Protein AF-A0A8J4VG00-F1 (afdb_monomer)

Sequence (95 aa):
MRRFKSSSIPSTVLKGAPDFSSIY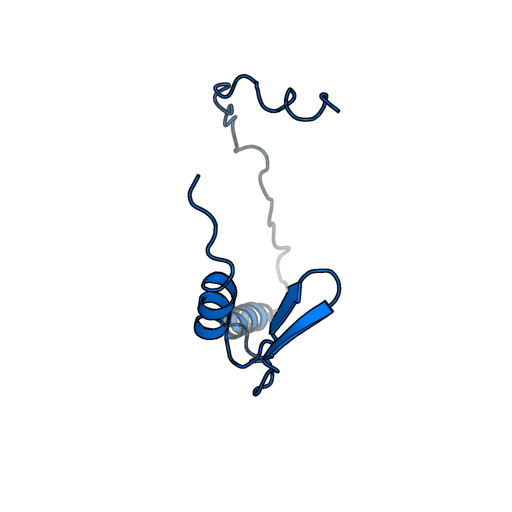VISKGKVSSVQNASCPAPYTSPLLEHIQNINSKHIHPPTSPSKRTMNLRDRTSFKPRSLCDEPVRMMWKRR

pLDDT: mean 70.11, std 16.25, range [40.75, 93.38]

Solvent-accessible surface area (backbone atoms only — not comparable to full-atom values): 6706 Å² total; per-residue (Å²): 131,88,71,77,59,76,75,54,58,60,56,51,49,66,70,73,52,61,59,46,50,68,48,77,42,73,54,98,94,39,77,78,47,77,45,74,46,83,42,78,69,80,88,70,58,92,57,50,66,60,52,51,54,55,56,65,71,66,77,59,85,80,89,61,87,81,80,80,76,78,74,85,78,78,75,73,77,80,70,75,79,92,75,76,77,83,79,72,84,68,73,82,77,80,128

Radius of gyration: 25.49 Å; Cα contacts (8 Å, |Δi|>4): 37; chains: 1; bounding box: 53×37×53 Å

Secondary structure (DSSP, 8-state):
-----TTHHHHHHHHHS-TT--EEEEETTEEEEEE--SSPPP---TTHHHHHHHHHTT-S--SS-------TT--------------SGGGGS--

Foldseek 3Di:
DPPPPLVVVVVVCVVPDDLQDKDFDDDPRDTPDIDDRPDHDDPDDPCNVVVVVVVVVPPDPDPDDPPPPPPPPPPPDPPPPPPDDDDPVPPPPDD

Organism: NCBI:txid60419

Mean predicted aligned error: 18.79 Å

Structure (mmCIF, N/CA/C/O backbone):
data_AF-A0A8J4VG00-F1
#
_entry.id   AF-A0A8J4VG00-F1
#
loop_
_atom_site.group_PDB
_atom_site.id
_atom_site.type_symbol
_atom_site.label_atom_id
_atom_site.label_alt_id
_atom_site.label_comp_id
_atom_site.label_asym_id
_atom_site.label_entity_id
_atom_site.label_seq_id
_atom_site.pdbx_PDB_ins_code
_atom_site.Cartn_x
_atom_site.Cartn_y
_atom_site.Cartn_z
_atom_site.occupancy
_atom_site.B_iso_or_equiv
_atom_site.auth_seq_id
_atom_site.auth_comp_id
_atom_site.auth_asym_id
_atom_site.auth_atom_id
_atom_site.pdbx_PDB_model_num
ATOM 1 N N . MET A 1 1 ? -27.458 -0.330 5.692 1.00 43.12 1 MET A N 1
ATOM 2 C CA . MET A 1 1 ? -26.102 0.182 6.000 1.00 43.12 1 MET A CA 1
ATOM 3 C C . MET A 1 1 ? -25.140 -1.003 6.099 1.00 43.12 1 MET A C 1
ATOM 5 O O . MET A 1 1 ? -25.170 -1.720 7.094 1.00 43.12 1 MET A O 1
ATOM 9 N N . ARG A 1 2 ? -24.358 -1.290 5.045 1.00 58.50 2 ARG A N 1
ATOM 10 C CA . ARG A 1 2 ? -23.337 -2.353 5.088 1.00 58.50 2 ARG A CA 1
ATOM 11 C C . ARG A 1 2 ? -22.240 -1.887 6.040 1.00 58.50 2 ARG A C 1
ATOM 13 O O . ARG A 1 2 ? -21.445 -1.024 5.691 1.00 58.50 2 ARG A O 1
ATOM 20 N N . ARG A 1 3 ? -22.256 -2.400 7.272 1.00 57.69 3 ARG A N 1
ATOM 21 C CA . ARG A 1 3 ? -21.181 -2.170 8.239 1.00 57.69 3 ARG A CA 1
ATOM 22 C C . ARG A 1 3 ? -19.899 -2.680 7.590 1.00 57.69 3 ARG A C 1
ATOM 24 O O . ARG A 1 3 ? -19.828 -3.860 7.249 1.00 57.69 3 ARG A O 1
ATOM 31 N N . PHE A 1 4 ? -18.922 -1.800 7.391 1.00 59.62 4 PHE A N 1
ATOM 32 C CA . PHE A 1 4 ? -17.557 -2.214 7.107 1.00 59.62 4 PHE A CA 1
ATOM 33 C C . PHE A 1 4 ? -17.167 -3.163 8.234 1.00 59.62 4 PHE A C 1
ATOM 35 O O . PHE A 1 4 ? -17.037 -2.744 9.384 1.00 59.62 4 PHE A O 1
ATOM 42 N N . LYS A 1 5 ? -17.110 -4.465 7.940 1.00 59.72 5 LYS A N 1
ATOM 43 C CA . LYS A 1 5 ? -16.615 -5.459 8.886 1.00 59.72 5 LYS A CA 1
ATOM 44 C C . LYS A 1 5 ? -15.161 -5.067 9.132 1.00 59.72 5 LYS A C 1
ATOM 46 O O . LYS A 1 5 ? -14.301 -5.332 8.304 1.00 59.72 5 LYS A O 1
ATOM 51 N N . SER A 1 6 ? -14.902 -4.370 10.231 1.00 57.78 6 SER A N 1
ATOM 52 C CA . SER A 1 6 ? -13.594 -3.811 10.597 1.00 57.78 6 SER A CA 1
ATOM 53 C C . SER A 1 6 ? -12.479 -4.859 10.613 1.00 57.78 6 SER A C 1
ATOM 55 O O . SER A 1 6 ? -11.316 -4.518 10.450 1.00 57.78 6 SER A O 1
ATOM 57 N N . SER A 1 7 ? -12.838 -6.138 10.735 1.00 60.09 7 SER A N 1
ATOM 58 C CA . SER A 1 7 ? -11.924 -7.272 10.632 1.00 60.09 7 SER A CA 1
ATOM 59 C C . SER A 1 7 ? -11.428 -7.562 9.205 1.00 60.09 7 SER A C 1
ATOM 61 O O . SER A 1 7 ? -10.308 -8.039 9.067 1.00 60.09 7 SER A O 1
ATOM 63 N N . SER A 1 8 ? -12.189 -7.276 8.139 1.00 60.31 8 SER A N 1
ATOM 64 C CA . SER A 1 8 ? -11.810 -7.721 6.785 1.00 60.31 8 SER A CA 1
ATOM 65 C C 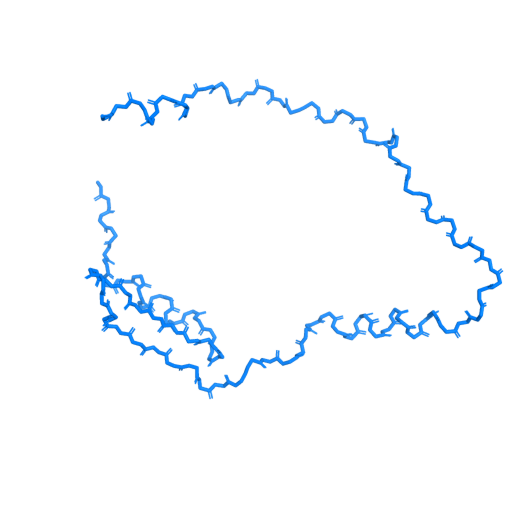. SER A 1 8 ? -10.846 -6.778 6.065 1.00 60.31 8 SER A C 1
ATOM 67 O O . SER A 1 8 ? -10.036 -7.237 5.269 1.00 60.31 8 SER A O 1
ATOM 69 N N . ILE A 1 9 ? -10.916 -5.474 6.346 1.00 67.50 9 ILE A N 1
ATOM 70 C CA . ILE A 1 9 ? -10.088 -4.443 5.698 1.00 67.50 9 ILE A CA 1
ATOM 71 C C . ILE A 1 9 ? -8.585 -4.618 5.993 1.00 67.50 9 ILE A C 1
ATOM 73 O O . ILE A 1 9 ? -7.810 -4.652 5.035 1.00 67.50 9 ILE A O 1
ATOM 77 N N . PRO A 1 10 ? -8.134 -4.783 7.255 1.00 72.25 10 PRO A N 1
ATOM 78 C CA . PRO A 1 10 ? -6.713 -4.998 7.520 1.00 72.25 10 PRO A CA 1
ATOM 79 C C . PRO A 1 10 ? -6.216 -6.289 6.866 1.00 72.25 10 PRO A C 1
ATOM 81 O O . PRO A 1 10 ? -5.150 -6.288 6.267 1.00 72.25 10 PRO A O 1
ATOM 84 N N . SER A 1 11 ? -7.010 -7.364 6.863 1.00 75.50 11 SER A N 1
A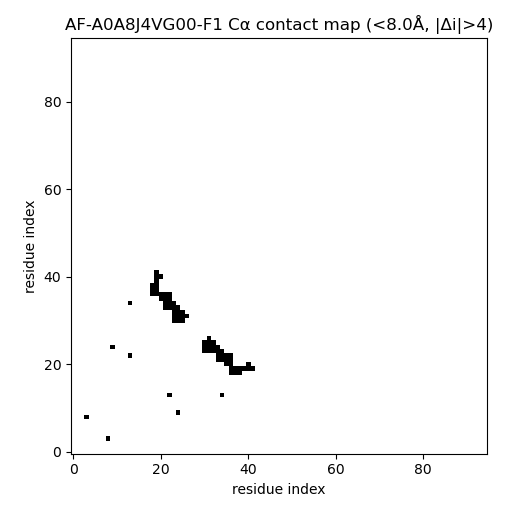TOM 85 C CA . SER A 1 11 ? -6.626 -8.618 6.205 1.00 75.50 11 SER A CA 1
ATOM 86 C C . SER A 1 11 ? -6.492 -8.495 4.686 1.00 75.50 11 SER A C 1
ATOM 88 O O . SER A 1 11 ? -5.622 -9.140 4.110 1.00 75.50 11 SER A O 1
ATOM 90 N N . THR A 1 12 ? -7.325 -7.691 4.018 1.00 78.38 12 THR A N 1
ATOM 91 C CA . THR A 1 12 ? -7.181 -7.454 2.571 1.00 78.38 12 THR A CA 1
ATOM 92 C C . THR A 1 12 ? -5.964 -6.599 2.244 1.00 78.38 12 THR A C 1
ATOM 94 O O . THR A 1 12 ? -5.291 -6.868 1.256 1.00 78.38 12 THR A O 1
ATOM 97 N N . VAL A 1 13 ? -5.654 -5.610 3.089 1.00 80.31 13 VAL A N 1
ATOM 98 C CA . VAL A 1 13 ? -4.476 -4.751 2.911 1.00 80.31 13 VAL A CA 1
ATOM 99 C C . VAL A 1 13 ? -3.197 -5.554 3.142 1.00 80.31 13 VAL A C 1
ATOM 101 O O . VAL A 1 13 ? -2.326 -5.530 2.288 1.00 80.31 13 VAL A O 1
ATOM 104 N N . LEU A 1 14 ? -3.126 -6.346 4.217 1.00 80.44 14 LEU A N 1
ATOM 105 C CA . LEU A 1 14 ? -1.975 -7.210 4.520 1.00 80.44 14 LEU A CA 1
ATOM 106 C C . LEU A 1 14 ? -1.693 -8.243 3.414 1.00 80.44 14 LEU A C 1
ATOM 108 O O . LEU A 1 14 ? -0.542 -8.577 3.174 1.00 80.44 14 LEU A O 1
ATOM 112 N N . LYS A 1 15 ? -2.733 -8.763 2.743 1.00 81.50 15 LYS A N 1
ATOM 113 C CA . LYS A 1 15 ? -2.582 -9.746 1.652 1.00 81.50 15 LYS A CA 1
ATOM 114 C C . LYS A 1 15 ? -2.202 -9.126 0.308 1.00 81.50 15 LYS A C 1
ATOM 116 O O . LYS A 1 15 ? -1.601 -9.805 -0.513 1.00 81.50 15 LYS A O 1
ATOM 121 N N . GLY A 1 16 ? -2.639 -7.896 0.046 1.00 81.62 16 GLY A N 1
ATOM 122 C CA . GLY A 1 16 ? -2.374 -7.201 -1.216 1.00 81.62 16 GLY A CA 1
ATOM 123 C C . GLY A 1 16 ? -1.133 -6.315 -1.176 1.00 81.62 16 GLY A C 1
ATOM 124 O O . GLY A 1 16 ? -0.755 -5.748 -2.199 1.00 81.62 16 GLY A O 1
ATOM 125 N N . ALA A 1 17 ? -0.538 -6.149 0.001 1.00 85.94 17 ALA A N 1
ATOM 126 C CA . ALA A 1 17 ? 0.608 -5.291 0.179 1.00 85.94 17 ALA A CA 1
ATOM 127 C C . ALA A 1 17 ? 1.912 -6.013 -0.162 1.00 85.94 17 ALA A C 1
ATOM 129 O O . ALA A 1 17 ? 2.065 -7.197 0.131 1.00 85.94 17 ALA A O 1
ATOM 130 N N . PRO A 1 18 ? 2.862 -5.294 -0.765 1.00 87.12 18 PRO A N 1
ATOM 131 C CA . PRO A 1 18 ? 4.163 -5.846 -1.078 1.00 87.12 18 PRO A CA 1
ATOM 132 C C . PRO A 1 18 ? 5.066 -5.913 0.162 1.00 87.12 18 PRO A C 1
ATOM 134 O O . PRO A 1 18 ? 5.012 -5.053 1.046 1.00 87.12 18 PRO A O 1
ATOM 137 N N . ASP A 1 19 ? 5.974 -6.888 0.154 1.00 86.31 19 ASP A N 1
ATOM 138 C CA . ASP A 1 19 ? 6.882 -7.235 1.260 1.00 86.31 19 ASP A CA 1
ATOM 139 C C . ASP A 1 19 ? 7.887 -6.133 1.651 1.00 86.31 19 ASP A C 1
ATOM 141 O O . ASP A 1 19 ? 8.514 -6.195 2.711 1.00 86.31 19 ASP A O 1
ATOM 145 N N . PHE A 1 20 ? 8.041 -5.099 0.816 1.00 90.00 20 PHE A N 1
ATOM 146 C CA . PHE A 1 20 ? 8.877 -3.934 1.121 1.00 90.00 20 PHE A CA 1
ATOM 147 C C . PHE A 1 20 ? 8.177 -2.865 1.970 1.00 90.00 20 PHE A C 1
ATOM 149 O O . PHE A 1 20 ? 8.804 -1.886 2.374 1.00 90.00 20 PHE A O 1
ATOM 156 N N . SER A 1 21 ? 6.869 -2.994 2.196 1.00 87.50 21 SER A N 1
ATOM 157 C CA . SER A 1 21 ? 6.074 -1.980 2.887 1.00 87.50 21 SER A CA 1
ATOM 158 C C . SER A 1 21 ? 5.765 -2.389 4.326 1.00 87.50 21 SER A C 1
ATOM 160 O O . SER A 1 21 ? 5.402 -3.530 4.597 1.00 87.50 21 SER A O 1
ATOM 162 N N . SER A 1 22 ? 5.899 -1.440 5.258 1.00 92.50 22 SER A N 1
ATOM 163 C CA . SER A 1 22 ? 5.457 -1.624 6.643 1.00 92.50 22 SER A CA 1
ATOM 164 C C . SER A 1 22 ? 4.015 -1.148 6.798 1.00 92.50 22 SER A C 1
ATOM 166 O O . SER A 1 22 ? 3.685 -0.020 6.426 1.00 92.50 22 SER A O 1
ATOM 168 N N . ILE A 1 23 ? 3.156 -1.982 7.381 1.00 91.31 23 ILE A N 1
ATOM 169 C CA . ILE A 1 23 ? 1.729 -1.700 7.562 1.00 91.31 23 ILE A CA 1
ATOM 170 C C . ILE A 1 23 ? 1.397 -1.632 9.045 1.00 91.31 23 ILE A C 1
ATOM 172 O O . ILE A 1 23 ? 1.684 -2.549 9.815 1.00 91.31 23 ILE A O 1
ATOM 176 N N . TYR A 1 24 ? 0.704 -0.560 9.424 1.00 93.38 24 TYR A N 1
ATOM 177 C CA . TYR A 1 24 ? 0.222 -0.335 10.780 1.00 93.38 24 TYR A CA 1
ATOM 178 C C . TYR A 1 24 ? -1.301 -0.294 10.783 1.00 93.38 24 TYR A C 1
ATOM 180 O O . TYR A 1 24 ? -1.920 0.518 10.094 1.00 93.38 24 TYR A O 1
ATOM 188 N N . VAL A 1 25 ? -1.919 -1.148 11.592 1.00 90.50 25 VAL A N 1
ATOM 189 C CA . VAL A 1 25 ? -3.353 -1.073 11.872 1.00 90.50 25 VAL A CA 1
ATOM 190 C C . VAL A 1 25 ? -3.525 -0.249 13.140 1.00 90.50 25 VAL A C 1
ATOM 192 O O . VAL A 1 25 ? -3.046 -0.644 14.201 1.00 90.50 25 VAL A O 1
ATOM 195 N N . ILE A 1 26 ? -4.184 0.906 13.032 1.00 91.12 26 ILE A N 1
ATOM 196 C CA . ILE A 1 26 ? -4.344 1.864 14.133 1.00 91.12 26 ILE A CA 1
ATOM 197 C C . ILE A 1 26 ? -5.827 2.016 14.457 1.00 91.12 26 ILE A C 1
ATOM 199 O O . ILE A 1 26 ? -6.652 2.256 13.576 1.00 91.12 26 ILE A O 1
ATOM 203 N N . SER A 1 27 ? -6.175 1.894 15.737 1.00 88.25 27 SER A N 1
ATOM 204 C CA . SER A 1 27 ? -7.540 2.091 16.222 1.00 88.25 27 SER A CA 1
ATOM 205 C C . SER A 1 27 ? -7.542 2.761 17.592 1.00 88.25 27 SER A C 1
ATOM 207 O O . SER A 1 27 ? -6.704 2.470 18.442 1.00 88.25 27 SER A O 1
ATOM 209 N N . LYS A 1 28 ? -8.484 3.691 17.810 1.00 89.88 28 LYS A N 1
ATOM 210 C CA . LYS A 1 28 ? -8.656 4.406 19.092 1.00 89.88 28 LYS A CA 1
ATOM 211 C C . LYS A 1 28 ? -7.346 5.001 19.651 1.00 89.88 28 LYS A C 1
ATOM 213 O O . LYS A 1 28 ? -7.101 4.948 20.851 1.00 89.88 28 LYS A O 1
ATOM 218 N N . GLY A 1 29 ? -6.489 5.530 18.776 1.00 92.19 29 GLY A N 1
ATOM 219 C CA . GLY A 1 29 ? -5.217 6.152 19.162 1.00 92.19 29 GLY A CA 1
ATOM 220 C C . GLY A 1 29 ? -4.083 5.180 19.508 1.00 92.19 29 GLY A C 1
ATOM 221 O O . GLY A 1 29 ? -3.041 5.630 19.973 1.00 92.19 29 GLY A O 1
ATOM 222 N N . LYS A 1 30 ? -4.249 3.868 19.288 1.00 93.00 30 LYS A N 1
ATOM 223 C CA . LYS A 1 30 ? -3.200 2.860 19.502 1.00 93.00 30 LYS A CA 1
ATOM 224 C C . LYS A 1 30 ? -3.012 1.959 18.285 1.00 93.00 30 LYS A C 1
ATOM 226 O O . LYS A 1 30 ? -3.948 1.705 17.526 1.00 93.00 30 LYS A O 1
ATOM 231 N N . VAL A 1 31 ? -1.793 1.452 18.124 1.00 92.12 31 VAL A N 1
ATOM 232 C CA . VAL A 1 31 ? -1.469 0.432 17.124 1.00 92.12 31 VAL A CA 1
ATOM 233 C C . VAL A 1 31 ? -2.012 -0.909 17.612 1.00 92.12 31 VAL A C 1
ATOM 235 O O . VAL A 1 31 ? -1.655 -1.364 18.695 1.00 92.12 31 VAL A O 1
ATOM 238 N N . SER A 1 32 ? -2.899 -1.525 16.835 1.00 89.50 32 SER A N 1
ATOM 239 C CA . SER A 1 32 ? -3.486 -2.831 17.148 1.00 89.50 32 SER A CA 1
ATOM 240 C C . SER A 1 32 ? -2.757 -3.994 16.474 1.00 89.50 32 SER A C 1
ATOM 242 O O . SER A 1 32 ? -2.825 -5.107 16.975 1.00 89.50 32 SER A O 1
ATOM 244 N N . SER A 1 33 ? -2.089 -3.762 15.338 1.00 88.00 33 SER A N 1
ATOM 245 C CA . SER A 1 33 ? -1.277 -4.769 14.640 1.00 88.00 33 SER A CA 1
ATOM 246 C C . SER A 1 33 ? -0.219 -4.098 13.772 1.00 88.00 33 SER A C 1
ATOM 248 O O . SER A 1 33 ? -0.463 -3.018 13.229 1.00 88.00 33 SER A O 1
ATOM 250 N N . VAL A 1 34 ? 0.922 -4.766 13.603 1.00 90.06 34 VAL A N 1
ATOM 251 C CA . VAL A 1 34 ? 2.043 -4.310 12.772 1.00 90.06 34 VAL A CA 1
ATOM 252 C C . VAL A 1 34 ? 2.497 -5.443 11.858 1.00 90.06 34 VAL A C 1
ATOM 254 O O . VAL A 1 34 ? 2.639 -6.575 12.311 1.00 90.06 34 VAL A O 1
ATOM 257 N N . GLN A 1 35 ? 2.741 -5.127 10.591 1.00 90.62 35 GLN A N 1
ATOM 258 C CA . GLN A 1 35 ? 3.498 -5.955 9.656 1.00 90.62 35 GLN A CA 1
ATOM 259 C C . GLN A 1 35 ? 4.719 -5.142 9.233 1.00 90.62 35 GLN A C 1
ATOM 261 O O . GLN A 1 35 ? 4.573 -4.107 8.589 1.00 90.62 35 GLN A O 1
ATOM 266 N N . ASN A 1 36 ? 5.907 -5.574 9.647 1.00 91.44 36 ASN A N 1
ATOM 267 C CA . ASN A 1 36 ? 7.148 -4.910 9.263 1.00 91.44 36 ASN A CA 1
ATOM 268 C C . ASN A 1 36 ? 7.575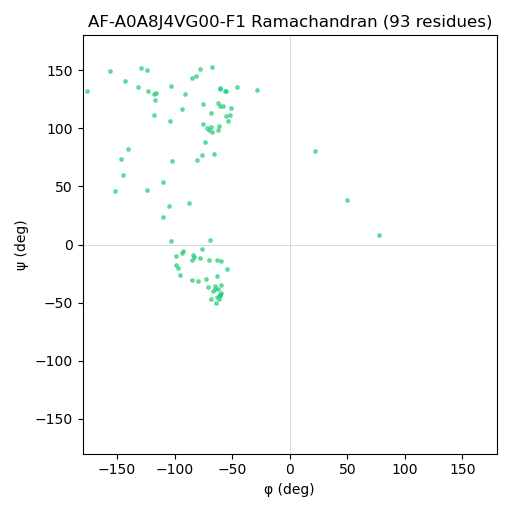 -5.372 7.870 1.00 91.44 36 ASN A C 1
ATOM 270 O O . ASN A 1 36 ? 7.412 -6.547 7.540 1.00 91.44 36 ASN A O 1
ATOM 274 N N . ALA A 1 37 ? 8.164 -4.460 7.100 1.00 90.62 37 ALA A N 1
ATOM 275 C CA . ALA A 1 37 ? 8.816 -4.803 5.847 1.00 90.62 37 ALA A CA 1
ATOM 276 C C . ALA A 1 37 ? 9.902 -5.866 6.082 1.00 90.62 37 ALA A C 1
ATOM 278 O O . ALA A 1 37 ? 10.723 -5.740 6.995 1.00 90.62 37 ALA A O 1
ATOM 279 N N . SER A 1 38 ? 9.898 -6.905 5.252 1.00 88.75 38 SER A N 1
ATOM 280 C CA . SER A 1 38 ? 10.916 -7.961 5.259 1.00 88.75 38 SER A CA 1
ATOM 281 C C . SER A 1 38 ? 11.999 -7.716 4.209 1.00 88.75 38 SER A C 1
ATOM 283 O O . SER A 1 38 ? 13.099 -8.253 4.329 1.00 88.75 38 SER A O 1
ATOM 285 N N . CYS A 1 39 ? 11.700 -6.891 3.201 1.00 86.75 39 CYS A N 1
ATOM 286 C CA . CYS A 1 39 ? 12.591 -6.601 2.084 1.00 86.75 39 CYS A CA 1
ATOM 287 C C . CYS A 1 39 ? 12.851 -5.091 1.947 1.00 86.75 39 CYS A C 1
ATOM 289 O O . CYS A 1 39 ? 11.975 -4.281 2.255 1.00 86.75 39 CYS A O 1
ATOM 291 N N . PRO A 1 40 ? 14.027 -4.677 1.444 1.00 84.75 40 PRO A N 1
ATOM 292 C CA . PRO A 1 40 ? 14.236 -3.300 1.014 1.00 84.75 40 PRO A CA 1
ATOM 293 C C . PRO A 1 40 ? 13.379 -2.986 -0.220 1.00 84.75 40 PRO A C 1
ATOM 295 O O . PRO A 1 40 ? 13.058 -3.870 -1.018 1.00 84.75 40 PRO A O 1
ATOM 298 N N . ALA A 1 41 ? 13.021 -1.713 -0.393 1.00 83.12 41 ALA A N 1
ATOM 299 C CA . ALA A 1 41 ? 12.281 -1.281 -1.570 1.00 83.12 41 ALA A CA 1
ATOM 300 C C . ALA A 1 41 ? 13.096 -1.563 -2.847 1.00 83.12 41 ALA A C 1
ATOM 302 O O . ALA A 1 41 ? 14.293 -1.265 -2.883 1.00 83.12 41 ALA A O 1
ATOM 303 N N . PRO A 1 42 ? 12.475 -2.117 -3.902 1.00 82.69 42 PRO A N 1
ATOM 304 C CA . PRO A 1 42 ? 13.164 -2.333 -5.164 1.00 82.69 42 PRO A CA 1
ATOM 305 C C . PRO A 1 42 ? 13.615 -0.985 -5.748 1.00 82.69 42 PRO A C 1
ATOM 307 O O . PRO A 1 42 ? 12.805 -0.090 -5.985 1.00 82.69 42 PRO A O 1
ATOM 310 N N . TYR A 1 43 ? 14.923 -0.836 -5.972 1.00 70.50 43 TYR A N 1
ATOM 311 C CA . TYR A 1 43 ? 15.556 0.416 -6.415 1.00 70.50 43 TYR A CA 1
ATOM 312 C C . TYR A 1 43 ? 15.352 0.732 -7.903 1.00 70.50 43 TYR A C 1
ATOM 314 O O . TYR A 1 43 ? 15.779 1.782 -8.385 1.00 70.50 43 TYR A O 1
ATOM 322 N N . THR A 1 44 ? 14.717 -0.162 -8.656 1.00 75.88 44 THR A N 1
ATOM 323 C CA . THR A 1 44 ? 14.582 -0.033 -10.103 1.00 75.88 44 THR A CA 1
ATOM 324 C C . THR A 1 44 ? 13.170 0.411 -10.457 1.00 75.88 44 THR A C 1
ATOM 326 O O . THR A 1 44 ? 12.203 -0.346 -10.399 1.00 75.88 44 THR A O 1
ATOM 329 N N . SER A 1 45 ? 13.042 1.681 -10.850 1.00 78.75 45 SER A N 1
ATOM 330 C CA . SER A 1 45 ? 11.846 2.113 -11.569 1.00 78.75 45 SER A CA 1
ATOM 331 C C . SER A 1 45 ? 11.760 1.309 -12.870 1.00 78.75 45 SER A C 1
ATOM 333 O O . SER A 1 45 ? 12.760 1.240 -13.587 1.00 78.75 45 SER A O 1
ATOM 335 N N . PRO A 1 46 ? 10.594 0.757 -13.243 1.00 79.81 46 PRO A N 1
ATOM 336 C CA . PRO A 1 46 ? 10.430 0.087 -14.534 1.00 79.81 46 PRO A CA 1
ATOM 337 C C . PRO A 1 46 ? 10.697 1.023 -15.730 1.00 79.81 46 PRO A C 1
ATOM 339 O O . PRO A 1 46 ? 10.882 0.559 -16.848 1.00 79.81 46 PRO A O 1
ATOM 342 N N . LEU A 1 47 ? 10.751 2.344 -15.509 1.00 83.44 47 LEU A N 1
ATOM 343 C CA . LEU A 1 47 ? 11.058 3.360 -16.524 1.00 83.44 47 LEU A CA 1
ATOM 344 C C . LEU A 1 47 ? 12.558 3.711 -16.581 1.00 83.44 47 LEU A C 1
ATOM 346 O O . LEU A 1 47 ? 12.990 4.472 -17.444 1.00 83.44 47 LEU A O 1
ATOM 350 N N . LEU A 1 48 ? 13.370 3.180 -15.666 1.00 84.75 48 LEU A N 1
ATOM 351 C CA . LEU A 1 48 ? 14.779 3.548 -15.532 1.00 84.75 48 LEU A CA 1
ATOM 352 C C . LEU A 1 48 ? 15.569 3.259 -16.818 1.00 84.75 48 LEU A C 1
ATOM 354 O O . LEU A 1 48 ? 16.323 4.119 -17.271 1.00 84.75 48 LEU A O 1
ATOM 358 N N . GLU A 1 49 ? 15.319 2.116 -17.459 1.00 84.19 49 GLU A N 1
ATOM 359 C CA . GLU A 1 49 ? 15.930 1.748 -18.743 1.00 84.19 49 GLU A CA 1
ATOM 360 C C . GLU A 1 49 ? 15.587 2.757 -19.855 1.00 84.19 49 GLU A C 1
ATOM 362 O O . GLU A 1 49 ? 16.455 3.213 -20.603 1.00 84.19 49 GLU A O 1
ATOM 367 N N . HIS A 1 50 ? 14.322 3.185 -19.927 1.00 85.06 50 HIS A N 1
ATOM 368 C CA . HIS A 1 50 ? 13.871 4.152 -20.926 1.00 85.06 50 HIS A CA 1
ATOM 369 C C . HIS A 1 50 ? 14.503 5.539 -20.718 1.00 85.06 50 HIS A C 1
ATOM 371 O O . HIS A 1 50 ? 14.917 6.177 -21.689 1.00 85.06 50 HIS A O 1
ATOM 377 N N . ILE A 1 51 ? 14.645 5.992 -19.466 1.00 86.44 51 ILE A N 1
ATOM 378 C CA . ILE A 1 51 ? 15.318 7.262 -19.133 1.00 86.44 51 ILE A CA 1
ATOM 379 C C . ILE A 1 51 ? 16.793 7.220 -19.536 1.00 86.44 51 ILE A C 1
ATOM 381 O O . ILE A 1 51 ? 17.295 8.177 -20.130 1.00 86.44 51 ILE A O 1
ATOM 385 N N . GLN A 1 52 ? 17.491 6.123 -19.236 1.00 86.75 52 GLN A N 1
ATOM 386 C CA . GLN A 1 52 ? 18.898 5.961 -19.606 1.00 86.75 52 GLN A CA 1
ATOM 387 C C . GLN A 1 52 ? 19.083 6.012 -21.125 1.00 86.75 52 GLN A C 1
ATOM 389 O O . GLN A 1 52 ? 19.945 6.747 -21.605 1.00 86.75 52 GLN A O 1
ATOM 394 N N . ASN A 1 53 ? 18.213 5.334 -21.878 1.00 86.75 53 ASN A N 1
ATOM 395 C CA . ASN A 1 53 ? 18.220 5.365 -23.339 1.00 86.75 53 ASN A CA 1
ATOM 396 C C . ASN A 1 53 ? 18.000 6.788 -23.900 1.00 86.75 53 ASN A C 1
ATOM 398 O O . ASN A 1 53 ? 18.707 7.218 -24.814 1.00 86.75 53 ASN A O 1
ATOM 402 N N . ILE A 1 54 ? 17.059 7.559 -23.338 1.00 85.62 54 ILE A N 1
ATOM 403 C CA . ILE A 1 54 ? 16.848 8.965 -23.734 1.00 85.62 54 ILE A CA 1
ATOM 404 C C . ILE A 1 54 ? 18.101 9.804 -23.464 1.00 85.62 54 ILE A C 1
ATOM 406 O O . ILE A 1 54 ? 18.532 10.554 -24.339 1.00 85.62 54 ILE A O 1
ATOM 410 N N . ASN A 1 55 ? 18.702 9.666 -22.281 1.00 82.88 55 ASN A N 1
ATOM 411 C CA . ASN A 1 55 ? 19.888 10.436 -21.912 1.00 82.88 55 ASN A CA 1
ATOM 412 C C . ASN A 1 55 ? 21.097 10.088 -22.788 1.00 82.88 55 ASN A C 1
ATOM 414 O O . ASN A 1 55 ? 21.810 10.993 -23.217 1.00 82.88 55 ASN A O 1
ATOM 418 N N . SER A 1 56 ? 21.287 8.812 -23.146 1.00 77.56 56 SER A N 1
ATOM 419 C CA . SER A 1 56 ? 22.363 8.402 -24.060 1.00 77.56 56 SER A CA 1
ATOM 420 C C . SER A 1 56 ? 22.228 8.986 -25.471 1.00 77.56 56 SER A C 1
ATOM 422 O O . SER A 1 56 ? 23.232 9.217 -26.135 1.00 77.56 56 SER A O 1
ATOM 424 N N . LYS A 1 57 ? 21.004 9.297 -25.923 1.00 67.12 57 LYS A N 1
ATOM 425 C CA . LYS A 1 57 ? 20.744 9.911 -27.239 1.00 67.12 57 LYS A CA 1
ATOM 426 C C . LYS A 1 57 ? 21.027 11.418 -27.280 1.00 67.12 57 LYS A C 1
ATOM 428 O O . LYS A 1 57 ? 21.067 11.996 -28.362 1.00 67.12 57 LYS A O 1
ATOM 433 N N . HIS A 1 58 ? 21.231 12.061 -26.129 1.00 59.66 58 HIS A N 1
ATOM 434 C CA . HIS A 1 58 ? 21.553 13.487 -26.004 1.00 59.66 58 HIS A CA 1
ATOM 435 C C . HIS A 1 58 ? 23.042 13.710 -25.664 1.00 59.66 58 HIS A C 1
ATOM 437 O O . HIS A 1 58 ? 23.400 14.641 -24.949 1.00 59.66 58 HIS A O 1
ATOM 443 N N . ILE A 1 59 ? 23.934 12.849 -26.160 1.00 56.47 59 ILE A N 1
ATOM 444 C CA . ILE A 1 59 ? 25.387 13.080 -26.137 1.00 56.47 59 ILE A CA 1
ATOM 445 C C . ILE A 1 59 ? 25.862 13.330 -27.574 1.00 56.47 59 ILE A C 1
ATOM 447 O O . ILE A 1 59 ? 26.741 12.666 -28.104 1.00 56.47 59 ILE A O 1
ATOM 451 N N . HIS A 1 60 ? 25.233 14.289 -28.245 1.00 57.28 60 HIS A N 1
ATOM 452 C CA . HIS A 1 60 ? 25.799 14.932 -29.426 1.00 57.28 60 HIS A CA 1
ATOM 453 C C . HIS A 1 60 ? 25.844 16.431 -29.108 1.00 57.28 60 HIS A C 1
ATOM 455 O O . HIS A 1 60 ? 24.850 16.947 -28.585 1.00 57.28 60 HIS A O 1
ATOM 461 N N . PRO A 1 61 ? 26.966 17.138 -29.343 1.00 52.44 61 PRO A N 1
ATOM 462 C CA . PRO A 1 61 ? 27.026 18.575 -29.100 1.00 52.44 61 PRO A CA 1
ATOM 463 C C . PRO A 1 61 ? 25.897 19.250 -29.896 1.00 52.44 61 PRO A C 1
ATOM 465 O O . PRO A 1 61 ? 25.702 18.909 -31.066 1.00 52.44 61 PRO A O 1
ATOM 468 N N . PRO A 1 62 ? 25.106 20.151 -29.288 1.00 51.38 62 PRO A N 1
ATOM 469 C CA . PRO A 1 62 ? 23.916 20.685 -29.931 1.00 51.38 62 PRO A CA 1
ATOM 470 C C . PRO A 1 62 ? 24.316 21.598 -31.091 1.00 51.38 62 PRO A C 1
ATOM 472 O O . PRO A 1 62 ? 24.589 22.779 -30.904 1.00 51.38 62 PRO A O 1
ATOM 475 N N . THR A 1 63 ? 24.289 21.078 -32.315 1.00 55.53 63 THR A N 1
ATOM 476 C CA . THR A 1 63 ? 24.303 21.883 -33.543 1.00 55.53 63 THR A CA 1
ATOM 477 C C . THR A 1 63 ? 22.885 22.289 -33.952 1.00 55.53 63 THR A C 1
ATOM 479 O O . THR A 1 63 ? 22.566 22.313 -35.131 1.00 55.53 63 THR A O 1
ATOM 482 N N . SER A 1 64 ? 21.986 22.576 -33.003 1.00 62.53 64 SER A N 1
ATOM 483 C CA . SER A 1 64 ? 20.691 23.219 -33.284 1.00 62.53 64 SER A CA 1
ATOM 484 C C . SER A 1 64 ? 19.919 23.497 -31.987 1.00 62.53 64 SER A C 1
ATOM 486 O O . SER A 1 64 ? 19.777 22.586 -31.165 1.00 62.53 64 SER A O 1
ATOM 488 N N . PRO A 1 65 ? 19.368 24.709 -31.774 1.00 54.53 65 PRO A N 1
ATOM 489 C CA . PRO A 1 65 ? 18.462 24.950 -30.662 1.00 54.53 65 PRO A CA 1
ATOM 490 C C . PRO A 1 65 ? 17.155 24.180 -30.897 1.00 54.53 65 PRO A C 1
ATOM 492 O O . PRO A 1 65 ? 16.385 24.477 -31.813 1.00 54.53 65 PRO A O 1
ATOM 495 N N . SER A 1 66 ? 16.896 23.182 -30.050 1.00 59.31 66 SER A N 1
ATOM 496 C CA . SER A 1 66 ? 15.655 22.406 -30.054 1.00 59.31 66 SER A CA 1
ATOM 497 C C . SER A 1 66 ? 14.457 23.321 -29.783 1.00 59.31 66 SER A C 1
ATOM 499 O O . SER A 1 66 ? 14.179 23.705 -28.647 1.00 59.31 66 SER A O 1
ATOM 501 N N . LYS A 1 67 ? 13.724 23.676 -30.841 1.00 54.72 67 LYS A N 1
ATOM 502 C CA . LYS A 1 67 ? 12.459 24.409 -30.751 1.00 54.72 67 LYS A CA 1
ATOM 503 C C . LYS A 1 67 ? 11.345 23.465 -30.299 1.00 54.72 67 LYS A C 1
ATOM 505 O O . LYS A 1 67 ? 10.517 23.044 -31.101 1.00 54.72 67 LYS A O 1
ATOM 510 N N . ARG A 1 68 ? 11.289 23.134 -29.006 1.00 64.75 68 ARG A N 1
ATOM 511 C CA . ARG A 1 68 ? 10.057 22.597 -28.404 1.00 64.75 68 ARG A CA 1
ATOM 512 C C . ARG A 1 68 ? 9.114 23.755 -28.087 1.00 64.75 68 ARG A C 1
ATOM 514 O O . ARG A 1 68 ? 8.940 24.136 -26.934 1.00 64.75 68 ARG A O 1
ATOM 521 N N . THR A 1 69 ? 8.523 24.333 -29.127 1.00 63.38 69 THR A N 1
ATOM 522 C CA . THR A 1 69 ? 7.405 25.265 -28.969 1.00 63.38 69 THR A CA 1
ATOM 523 C C . THR A 1 69 ? 6.163 24.452 -28.637 1.00 63.38 69 THR A C 1
ATOM 525 O O . THR A 1 69 ? 5.575 23.809 -29.504 1.00 63.38 69 THR A O 1
ATOM 528 N N . MET A 1 70 ? 5.763 24.456 -27.368 1.00 56.00 70 MET A N 1
ATOM 529 C CA . MET A 1 70 ? 4.440 23.983 -26.975 1.00 56.00 70 MET A CA 1
ATOM 530 C C . MET A 1 70 ? 3.417 25.016 -27.456 1.00 56.00 70 MET A C 1
ATOM 532 O O . MET A 1 70 ? 3.248 26.069 -26.842 1.00 56.00 70 MET A O 1
ATOM 536 N N . ASN A 1 71 ? 2.754 24.742 -28.579 1.00 61.12 71 ASN A N 1
ATOM 537 C CA . ASN A 1 71 ? 1.651 25.568 -29.061 1.00 61.12 71 ASN A CA 1
ATOM 538 C C . ASN A 1 71 ? 0.466 25.434 -28.089 1.00 61.12 71 ASN A C 1
ATOM 540 O O . ASN A 1 71 ? -0.330 24.505 -28.180 1.00 61.12 71 ASN A O 1
ATOM 544 N N . LEU A 1 72 ? 0.328 26.381 -27.156 1.00 61.59 72 LEU A N 1
ATOM 545 C C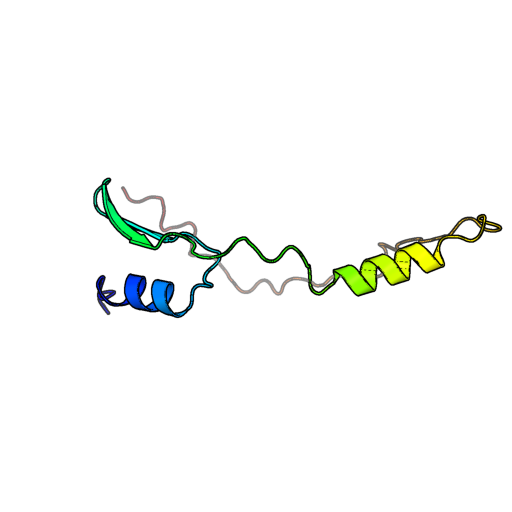A . LEU A 1 72 ? -0.798 26.471 -26.209 1.00 61.59 72 LEU A CA 1
ATOM 546 C C . LEU A 1 72 ? -2.133 26.851 -26.895 1.00 61.59 72 LEU A C 1
ATOM 548 O O . LEU A 1 72 ? -3.138 27.065 -26.225 1.00 61.59 72 LEU A O 1
ATOM 552 N N . ARG A 1 73 ? -2.161 26.984 -28.227 1.00 57.44 73 ARG A N 1
ATOM 553 C CA . ARG A 1 73 ? -3.272 27.614 -28.959 1.00 57.44 73 ARG A CA 1
ATOM 554 C C . ARG A 1 73 ? -4.288 26.642 -29.573 1.00 57.44 73 ARG A C 1
ATOM 556 O O . ARG A 1 73 ? -5.372 27.097 -29.912 1.00 57.44 73 ARG A O 1
ATOM 563 N N . ASP A 1 74 ? -4.022 25.331 -29.583 1.00 53.22 74 ASP A N 1
ATOM 564 C CA . ASP A 1 74 ? -4.901 24.334 -30.230 1.00 53.22 74 ASP A CA 1
ATOM 565 C C . ASP A 1 74 ? -5.658 23.395 -29.263 1.00 53.22 74 ASP A C 1
ATOM 567 O O . ASP A 1 74 ? -6.100 22.316 -29.651 1.00 53.22 74 ASP A O 1
ATOM 571 N N . ARG A 1 75 ? -5.879 23.784 -27.996 1.00 57.56 75 ARG A N 1
ATOM 572 C CA . ARG A 1 75 ? -6.964 23.191 -27.177 1.00 57.56 75 ARG A CA 1
ATOM 573 C C . ARG A 1 75 ? -8.132 24.157 -27.114 1.00 57.56 75 ARG A C 1
ATOM 575 O O . ARG A 1 75 ? -8.410 24.782 -26.091 1.00 57.56 75 ARG A O 1
ATOM 582 N N . THR A 1 76 ? -8.816 24.266 -28.242 1.00 58.34 76 THR A N 1
ATOM 583 C CA . THR A 1 76 ? -10.160 24.820 -28.302 1.00 58.34 76 THR A CA 1
ATOM 584 C C . THR A 1 76 ? -11.038 24.109 -27.267 1.00 58.34 76 THR A C 1
ATOM 586 O O . THR A 1 76 ? -11.193 22.893 -27.251 1.00 58.34 76 THR A O 1
ATOM 589 N N . SER A 1 77 ? -11.523 24.911 -26.321 1.00 55.69 77 SER A N 1
ATOM 590 C CA . SER A 1 77 ? -12.757 24.754 -25.555 1.00 55.69 77 SER A CA 1
ATOM 591 C C . SER A 1 77 ? -13.330 23.330 -25.460 1.00 55.69 77 SER A C 1
ATOM 593 O O . SER A 1 77 ? -14.342 23.005 -26.079 1.00 55.69 77 SER A O 1
ATOM 595 N N . PHE A 1 78 ? -12.782 22.507 -24.564 1.00 53.81 78 PHE A N 1
ATOM 596 C CA . PHE A 1 78 ? -13.653 21.564 -23.867 1.00 53.81 78 PHE A CA 1
ATOM 597 C C . PHE A 1 78 ? -14.458 22.382 -22.866 1.00 53.81 78 PHE A C 1
ATOM 599 O O . PHE A 1 78 ? -14.038 22.588 -21.731 1.00 53.81 78 PHE A O 1
ATOM 606 N N . LYS A 1 79 ? -15.604 22.896 -23.316 1.00 57.00 79 LYS A N 1
ATOM 607 C CA . LYS A 1 79 ? -16.691 23.301 -22.427 1.00 57.00 79 LYS A CA 1
ATOM 608 C C . LYS A 1 79 ? -16.975 22.095 -21.521 1.00 57.00 79 LYS A C 1
ATOM 610 O O . LYS A 1 79 ? -17.436 21.077 -22.046 1.00 57.00 79 LYS A O 1
ATOM 615 N N . PRO A 1 80 ? -16.692 22.139 -20.205 1.00 54.53 80 PRO A N 1
ATOM 616 C CA . PRO A 1 80 ? -17.257 21.136 -19.324 1.00 54.53 80 PRO A CA 1
ATOM 617 C C . PRO A 1 80 ? -18.768 21.311 -19.446 1.00 54.53 80 PRO A C 1
ATOM 619 O O . PRO A 1 80 ? -19.293 22.403 -19.226 1.00 54.53 80 PRO A O 1
ATOM 622 N N . ARG A 1 81 ? -19.463 20.270 -19.907 1.00 49.75 81 ARG A N 1
ATOM 623 C CA . ARG A 1 81 ? -20.923 20.256 -19.919 1.00 49.75 81 ARG A CA 1
ATOM 624 C C . ARG A 1 81 ? -21.361 20.530 -18.479 1.00 49.75 81 ARG A C 1
ATOM 626 O O . ARG A 1 81 ? -21.106 19.719 -17.595 1.00 49.75 81 ARG A O 1
ATOM 633 N N . SER A 1 82 ? -21.933 21.709 -18.256 1.00 56.62 82 SER A N 1
ATOM 634 C CA . SER A 1 82 ? -22.504 22.165 -16.993 1.00 56.62 82 SER A CA 1
ATOM 635 C C . SER A 1 82 ? -23.723 21.308 -16.656 1.00 56.62 82 SER A C 1
ATOM 637 O O . SER A 1 82 ? -24.861 21.696 -16.904 1.00 56.62 82 SER A O 1
ATOM 639 N N . LEU A 1 83 ? -23.480 20.098 -16.164 1.00 47.97 83 LEU A N 1
ATOM 640 C CA . LEU A 1 83 ? -24.520 19.201 -15.683 1.00 47.97 83 LEU A CA 1
ATOM 641 C C . LEU A 1 83 ? -24.003 18.394 -14.495 1.00 47.97 83 LEU A C 1
ATOM 643 O O . LEU A 1 83 ? -23.921 17.177 -14.546 1.00 47.97 83 LEU A O 1
ATOM 647 N N . CYS A 1 84 ? -23.619 19.106 -13.447 1.00 43.19 84 CYS A N 1
ATOM 648 C CA . CYS A 1 84 ? -23.771 18.653 -12.070 1.00 43.19 84 CYS A CA 1
ATOM 649 C C . CYS A 1 84 ? -24.023 19.924 -11.272 1.00 43.19 84 CYS A C 1
ATOM 651 O O . CYS A 1 84 ? -23.134 20.490 -10.639 1.00 43.19 84 CYS A O 1
ATOM 653 N N . ASP A 1 85 ? -25.242 20.417 -11.458 1.00 40.75 85 ASP A N 1
ATOM 654 C CA . ASP A 1 85 ? -25.910 21.301 -10.525 1.00 40.75 85 ASP A CA 1
ATOM 655 C C . ASP A 1 85 ? -25.738 20.742 -9.099 1.00 40.75 85 ASP A C 1
ATOM 657 O O . ASP A 1 85 ? -25.796 19.532 -8.867 1.00 40.75 85 ASP A O 1
ATOM 661 N N . GLU A 1 86 ? -25.418 21.652 -8.189 1.00 50.56 86 GLU A N 1
ATOM 662 C CA . GLU A 1 86 ? -25.361 21.514 -6.733 1.00 50.56 86 GLU A CA 1
ATOM 663 C C . GLU A 1 86 ? -26.316 20.452 -6.147 1.00 50.56 86 GLU A C 1
ATOM 665 O O . GLU A 1 86 ? -27.508 20.458 -6.449 1.00 50.56 86 GLU A O 1
ATOM 670 N N . PRO A 1 87 ? -25.834 19.576 -5.234 1.00 51.00 87 PRO A N 1
ATOM 671 C CA . PRO A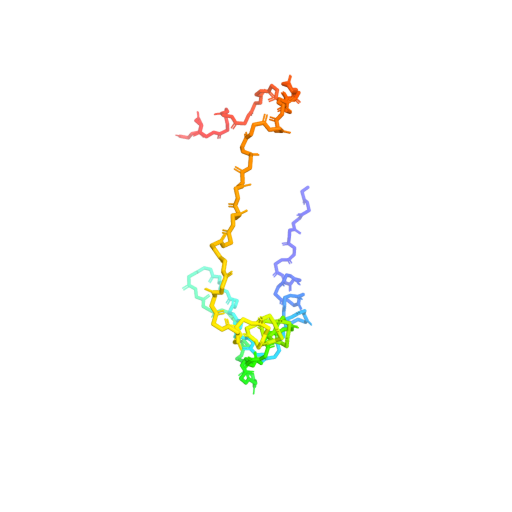 1 87 ? -26.154 19.835 -3.824 1.00 51.00 87 PRO A CA 1
ATOM 672 C C . PRO A 1 87 ? -25.094 19.303 -2.833 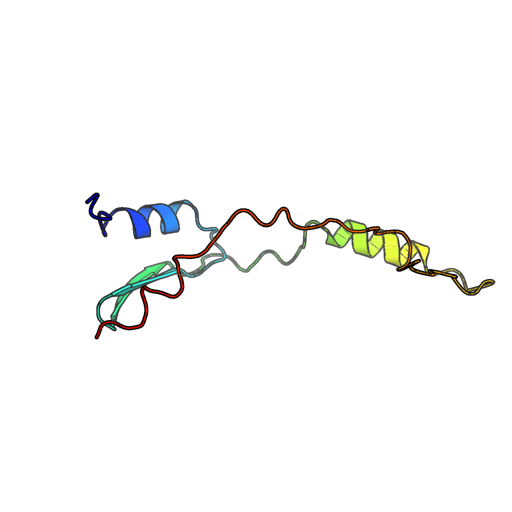1.00 51.00 87 PRO A C 1
ATOM 674 O O . PRO A 1 87 ? -25.437 18.651 -1.843 1.00 51.00 87 PRO A O 1
ATOM 677 N N . VAL A 1 88 ? -23.794 19.529 -3.058 1.00 49.50 88 VAL A N 1
ATOM 678 C CA . VAL A 1 88 ? -22.755 19.043 -2.114 1.00 49.50 88 VAL A CA 1
ATOM 679 C C . VAL A 1 88 ? -22.277 20.143 -1.157 1.00 49.50 88 VAL A C 1
ATOM 681 O O . VAL A 1 88 ? -21.785 19.833 -0.067 1.00 49.50 88 VAL A O 1
ATOM 684 N N . ARG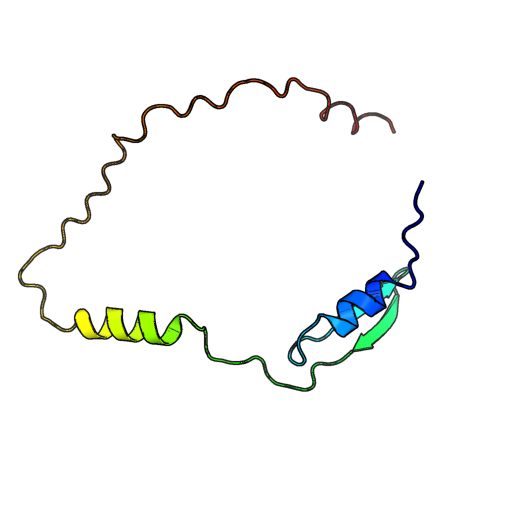 A 1 89 ? -22.520 21.431 -1.448 1.00 51.16 89 ARG A N 1
ATOM 685 C CA . ARG A 1 89 ? -22.252 22.523 -0.489 1.00 51.16 89 ARG A CA 1
ATOM 686 C C . ARG A 1 89 ? -23.205 22.553 0.709 1.00 51.16 89 ARG A C 1
ATOM 688 O O . ARG A 1 89 ? -22.883 23.197 1.705 1.00 51.16 89 ARG A O 1
ATOM 695 N N . MET A 1 90 ? -24.318 21.820 0.684 1.00 48.62 90 MET A N 1
ATOM 696 C CA . MET A 1 90 ? -25.315 21.823 1.768 1.00 48.62 90 MET A CA 1
ATOM 697 C C . MET A 1 90 ? -24.999 20.888 2.954 1.00 48.62 90 MET A C 1
ATOM 699 O O . MET A 1 90 ? -25.642 20.995 3.998 1.00 48.62 90 MET A O 1
ATOM 703 N N . MET A 1 91 ? -24.010 19.988 2.862 1.00 46.94 91 MET A N 1
ATOM 704 C CA . MET A 1 91 ? -23.786 18.980 3.920 1.00 46.94 91 MET A CA 1
ATOM 705 C C . MET A 1 91 ? -22.924 19.465 5.103 1.00 46.94 91 MET A C 1
ATOM 707 O O . MET A 1 91 ? -22.907 18.831 6.154 1.00 46.94 91 MET A O 1
ATOM 711 N N . TRP A 1 92 ? -22.239 20.603 4.978 1.00 53.72 92 TRP A N 1
ATOM 712 C CA . TRP A 1 92 ? -21.214 21.029 5.943 1.00 53.72 92 TRP A CA 1
ATOM 713 C C . TRP A 1 92 ? -21.701 22.127 6.898 1.00 53.72 92 TRP A C 1
ATOM 715 O O . TRP A 1 92 ? -20.933 22.604 7.726 1.00 53.72 92 TRP A O 1
ATOM 725 N N . LYS A 1 93 ? -22.980 22.526 6.813 1.00 52.12 93 LYS A N 1
ATOM 726 C CA . LYS A 1 93 ? -23.571 23.571 7.667 1.00 52.12 93 LYS A CA 1
ATOM 727 C C . LYS A 1 93 ? -24.806 23.101 8.440 1.00 52.12 93 LYS A C 1
ATOM 729 O O . LYS A 1 93 ? -25.821 23.787 8.488 1.00 52.12 93 LYS A O 1
ATOM 734 N N . ARG A 1 94 ? -24.711 21.925 9.064 1.00 51.00 94 ARG A N 1
ATOM 735 C CA . ARG A 1 94 ? -25.571 21.542 10.194 1.00 51.00 94 ARG A CA 1
ATOM 736 C C . ARG A 1 94 ? -24.765 20.780 11.241 1.00 51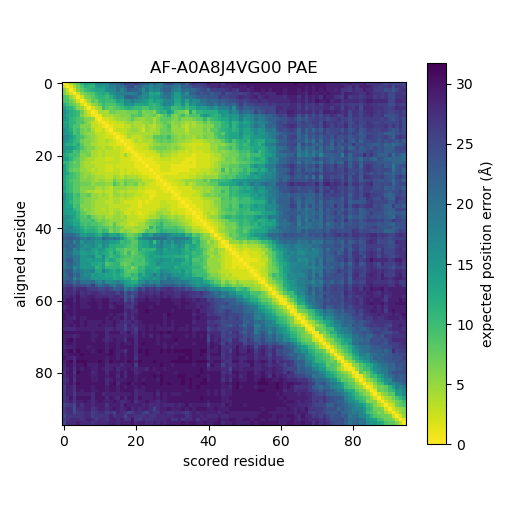.00 94 ARG A C 1
ATOM 738 O O . ARG A 1 94 ? -24.785 19.551 11.282 1.00 51.00 94 ARG A O 1
ATOM 745 N N . ARG A 1 95 ? -24.068 21.533 12.083 1.00 42.16 95 ARG A N 1
ATOM 746 C CA . ARG A 1 95 ? -23.891 21.232 13.501 1.00 42.16 95 ARG A CA 1
ATOM 747 C C . ARG A 1 95 ? -23.473 22.484 14.244 1.00 42.16 95 ARG A C 1
ATOM 749 O O . ARG A 1 95 ? -22.734 23.280 13.628 1.00 42.16 95 ARG A O 1
#